Protein AF-A0A7J8Z667-F1 (afdb_monomer)

Mean predicted aligned error: 9.24 Å

Foldseek 3Di:
DPQDPLQVVCCVPVVDGDPDDPRNDDDVVVCCVRPVDPPVPVPPPPPD

Secondary structure (DSSP, 8-state):
-----HHHHHHHHHS---S--BTTB--HHHHHHH-----S-S------

Sequence (48 aa):
MTSANWTATCEQLLGKVPNKFRGSQIEMGWLEDNFKTIEASASDVEKE

Structure (mmCIF, N/CA/C/O backbone):
data_AF-A0A7J8Z667-F1
#
_entry.id   AF-A0A7J8Z667-F1
#
loop_
_atom_sit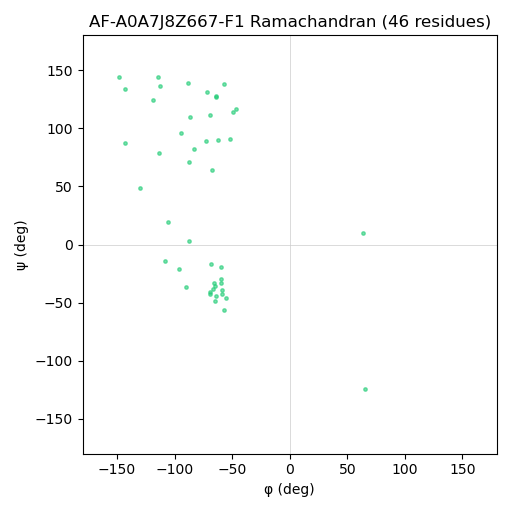e.group_PDB
_atom_site.id
_atom_site.type_symbol
_atom_site.label_atom_id
_atom_site.label_alt_id
_atom_site.label_comp_id
_atom_site.label_asym_id
_atom_site.label_entity_id
_atom_site.label_seq_id
_atom_site.pdbx_PDB_ins_code
_atom_site.Cartn_x
_atom_site.Cartn_y
_atom_site.Cartn_z
_atom_site.occupancy
_atom_site.B_iso_or_equiv
_atom_site.auth_seq_id
_atom_site.auth_comp_id
_atom_site.auth_asym_id
_atom_site.auth_atom_id
_atom_site.pdbx_PDB_model_num
ATOM 1 N N . MET A 1 1 ? 21.510 1.322 -13.335 1.00 46.09 1 MET A N 1
ATOM 2 C CA . MET A 1 1 ? 20.638 1.325 -12.143 1.00 46.09 1 MET A CA 1
ATOM 3 C C . MET A 1 1 ? 19.359 0.610 -12.518 1.00 46.09 1 MET A C 1
ATOM 5 O O . MET A 1 1 ? 18.628 1.110 -13.360 1.00 46.09 1 MET A O 1
ATOM 9 N N . THR A 1 2 ? 19.129 -0.583 -11.983 1.00 58.31 2 THR A N 1
ATOM 10 C CA . THR A 1 2 ? 17.840 -1.269 -12.095 1.00 58.31 2 THR A CA 1
ATOM 11 C C . THR A 1 2 ? 16.843 -0.492 -11.244 1.00 58.31 2 THR A C 1
ATOM 13 O O . THR A 1 2 ? 16.992 -0.422 -10.026 1.00 58.31 2 THR A O 1
ATOM 16 N N . SER A 1 3 ? 15.874 0.168 -11.876 1.00 69.69 3 SER A N 1
ATOM 17 C CA . SER A 1 3 ? 14.745 0.741 -11.152 1.00 69.69 3 SER A CA 1
ATOM 18 C C . SER A 1 3 ? 13.955 -0.409 -10.530 1.00 69.69 3 SER 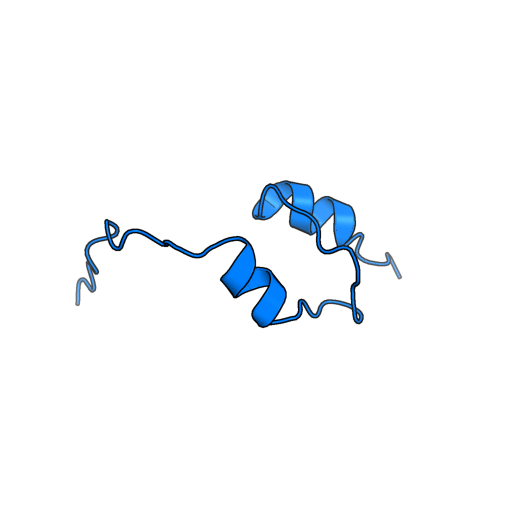A C 1
ATOM 20 O O . SER A 1 3 ? 13.606 -1.374 -11.210 1.00 69.69 3 SER A O 1
ATOM 22 N N . ALA A 1 4 ? 13.713 -0.340 -9.223 1.00 78.88 4 ALA A N 1
ATOM 23 C CA . ALA A 1 4 ? 12.877 -1.323 -8.554 1.00 78.88 4 ALA A CA 1
ATOM 24 C C . ALA A 1 4 ? 11.447 -1.233 -9.109 1.00 78.88 4 ALA A C 1
ATOM 26 O O . ALA A 1 4 ? 10.858 -0.151 -9.173 1.00 78.88 4 ALA A O 1
ATOM 27 N N . ASN A 1 5 ? 10.898 -2.371 -9.534 1.00 91.06 5 ASN A N 1
ATOM 28 C CA . ASN A 1 5 ? 9.519 -2.464 -9.997 1.00 91.06 5 ASN A CA 1
ATOM 29 C C . ASN A 1 5 ? 8.591 -2.631 -8.786 1.00 91.06 5 ASN A C 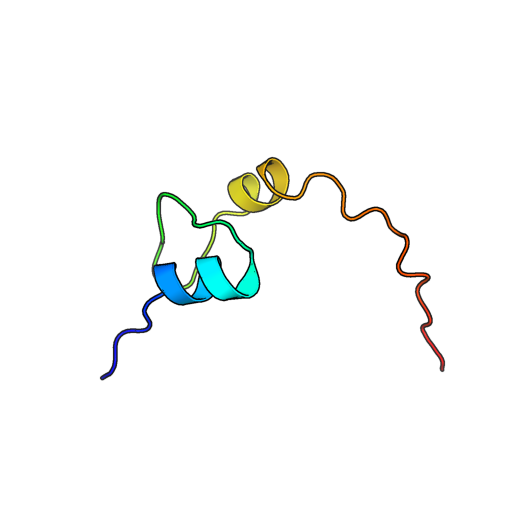1
ATOM 31 O O . ASN A 1 5 ? 8.200 -3.7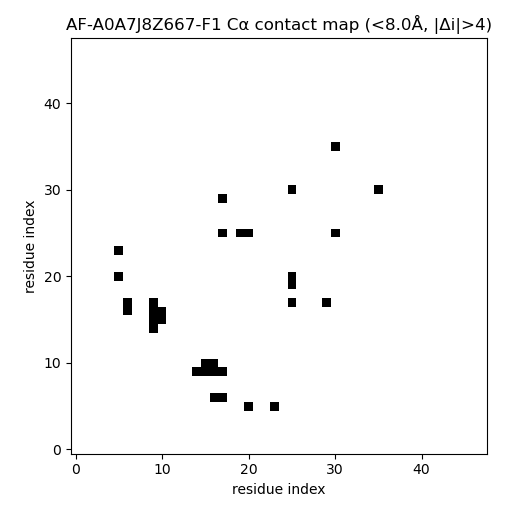44 -8.439 1.00 91.06 5 ASN A O 1
ATOM 35 N N . TRP A 1 6 ? 8.261 -1.512 -8.136 1.00 90.38 6 TRP A N 1
ATOM 36 C CA . TRP A 1 6 ? 7.446 -1.499 -6.917 1.00 90.38 6 TRP A CA 1
ATOM 37 C C . TRP A 1 6 ? 6.053 -2.102 -7.108 1.00 90.38 6 TRP A C 1
ATOM 39 O O . TRP A 1 6 ? 5.540 -2.727 -6.183 1.00 90.38 6 TRP A O 1
ATOM 49 N N . THR A 1 7 ? 5.488 -2.009 -8.315 1.00 92.12 7 THR A N 1
ATOM 50 C CA . THR A 1 7 ? 4.253 -2.705 -8.699 1.00 92.12 7 THR A CA 1
ATOM 51 C C . THR A 1 7 ? 4.403 -4.214 -8.512 1.00 92.12 7 THR A C 1
ATOM 53 O O . THR A 1 7 ? 3.646 -4.819 -7.760 1.00 92.12 7 THR A O 1
ATOM 56 N N . ALA A 1 8 ? 5.415 -4.819 -9.143 1.00 93.50 8 ALA A N 1
ATOM 57 C CA . ALA A 1 8 ? 5.643 -6.261 -9.064 1.00 93.50 8 ALA A CA 1
ATOM 58 C C . ALA A 1 8 ? 6.006 -6.715 -7.644 1.00 93.50 8 ALA A C 1
ATOM 60 O O . ALA A 1 8 ? 5.597 -7.793 -7.222 1.00 93.50 8 ALA A O 1
ATOM 61 N N . THR A 1 9 ? 6.757 -5.897 -6.903 1.00 92.69 9 THR A N 1
ATOM 62 C CA . THR A 1 9 ? 7.094 -6.175 -5.502 1.00 92.69 9 THR A CA 1
ATOM 63 C C . THR A 1 9 ? 5.851 -6.184 -4.610 1.00 92.69 9 THR A C 1
ATOM 65 O O . THR A 1 9 ? 5.699 -7.099 -3.805 1.00 92.69 9 THR A O 1
ATOM 68 N N . CYS A 1 10 ? 4.943 -5.213 -4.758 1.00 93.56 10 CYS A N 1
ATOM 69 C CA . CYS A 1 10 ? 3.714 -5.165 -3.960 1.00 93.56 10 CYS A CA 1
ATOM 70 C C . CYS A 1 10 ? 2.746 -6.291 -4.328 1.00 93.56 10 CYS A C 1
ATOM 72 O O . CYS A 1 10 ? 2.194 -6.918 -3.433 1.00 93.56 10 CYS A O 1
ATOM 74 N N . GLU A 1 11 ? 2.596 -6.604 -5.617 1.00 94.56 11 GLU A N 1
ATOM 75 C CA . GLU A 1 11 ? 1.794 -7.749 -6.061 1.00 94.56 11 GLU A CA 1
ATOM 76 C C . GLU A 1 11 ? 2.283 -9.049 -5.401 1.00 94.56 11 GLU A C 1
ATOM 78 O O . GLU A 1 11 ? 1.489 -9.806 -4.854 1.00 94.56 11 GLU A O 1
ATOM 83 N N . GLN A 1 12 ? 3.603 -9.274 -5.374 1.00 95.25 12 GLN A N 1
ATOM 84 C CA . GLN A 1 12 ? 4.194 -10.482 -4.790 1.00 95.25 12 GLN A CA 1
ATOM 85 C C . GLN A 1 12 ? 4.079 -10.553 -3.264 1.00 95.25 12 GLN A C 1
ATOM 87 O O . GLN A 1 12 ? 3.814 -11.626 -2.730 1.00 95.25 12 GLN A O 1
ATOM 92 N N . LEU A 1 13 ? 4.322 -9.447 -2.554 1.00 92.62 13 LEU A N 1
ATOM 93 C CA . LEU A 1 13 ? 4.404 -9.454 -1.087 1.00 92.62 13 LEU A CA 1
ATOM 94 C C . LEU A 1 13 ? 3.064 -9.195 -0.402 1.00 92.62 13 LEU A C 1
ATOM 96 O O . LEU A 1 13 ? 2.796 -9.744 0.661 1.00 92.62 13 LEU A O 1
ATOM 100 N N . LEU A 1 14 ? 2.247 -8.324 -0.988 1.00 91.81 14 LEU A N 1
ATOM 101 C CA . LEU A 1 14 ? 1.014 -7.827 -0.385 1.00 91.81 14 LEU A CA 1
ATOM 102 C C . LEU A 1 14 ? -0.238 -8.389 -1.071 1.00 91.81 14 LEU A C 1
ATOM 104 O O . LEU A 1 14 ? -1.338 -8.218 -0.547 1.00 91.81 14 LEU A O 1
ATOM 108 N N . GLY A 1 15 ? -0.100 -8.998 -2.259 1.00 94.31 15 GLY A N 1
ATOM 109 C CA . GLY A 1 15 ? -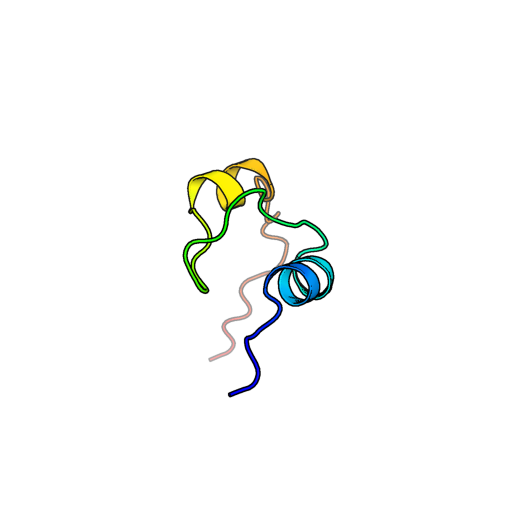1.229 -9.440 -3.091 1.00 94.31 15 GLY A CA 1
ATOM 110 C C . GLY A 1 15 ? -2.114 -8.292 -3.588 1.00 94.31 15 GLY A C 1
ATOM 111 O O . GLY A 1 15 ? -3.223 -8.516 -4.068 1.00 94.31 15 GLY A O 1
ATOM 112 N N . LYS A 1 16 ? -1.660 -7.049 -3.399 1.00 94.00 16 LYS A N 1
ATOM 113 C CA . LYS A 1 16 ? -2.374 -5.813 -3.707 1.00 94.00 16 LYS A CA 1
ATOM 114 C C . LYS A 1 16 ? -1.369 -4.739 -4.094 1.00 94.00 16 LYS A C 1
ATOM 116 O O . LYS A 1 16 ? -0.297 -4.637 -3.499 1.00 94.00 16 LYS A O 1
ATOM 121 N N . VAL A 1 17 ? -1.748 -3.890 -5.043 1.00 94.56 17 VAL A N 1
ATOM 122 C CA . VAL A 1 17 ? -0.875 -2.841 -5.579 1.00 94.56 17 VAL A CA 1
ATOM 123 C C . VAL A 1 17 ? -1.483 -1.459 -5.328 1.00 94.56 17 VAL A C 1
ATOM 125 O O . VAL A 1 17 ? -2.616 -1.208 -5.751 1.00 94.56 17 VAL A O 1
ATOM 128 N N . PRO A 1 18 ? -0.752 -0.536 -4.675 1.00 93.56 18 PRO A N 1
ATOM 129 C CA . PRO A 1 18 ? -1.145 0.865 -4.593 1.00 93.56 18 PRO A CA 1
ATOM 130 C C . PRO A 1 18 ? -1.315 1.496 -5.977 1.00 93.56 18 PRO A C 1
ATOM 132 O O . PRO A 1 18 ? -0.486 1.327 -6.868 1.00 93.56 18 PRO A O 1
ATOM 135 N N . ASN A 1 19 ? -2.361 2.302 -6.146 1.00 90.25 19 A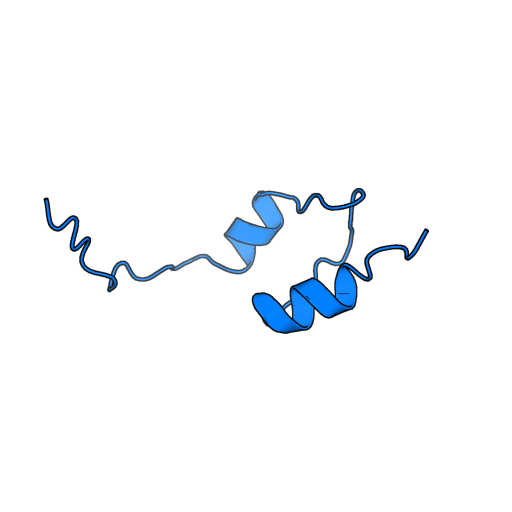SN A N 1
ATOM 136 C CA . ASN A 1 19 ? -2.587 3.068 -7.378 1.00 90.25 19 ASN A CA 1
ATOM 137 C C . ASN A 1 19 ? -1.548 4.187 -7.592 1.00 90.25 19 ASN A C 1
ATOM 139 O O . ASN A 1 19 ? -1.426 4.717 -8.697 1.00 90.25 19 ASN A O 1
ATOM 143 N N . LYS A 1 20 ? -0.813 4.563 -6.541 1.00 87.81 20 LYS A N 1
ATOM 144 C CA . LYS A 1 20 ? 0.208 5.603 -6.566 1.00 87.81 20 LYS A CA 1
ATOM 145 C C . LYS A 1 20 ? 1.384 5.221 -5.676 1.00 87.81 20 LYS A C 1
ATOM 147 O 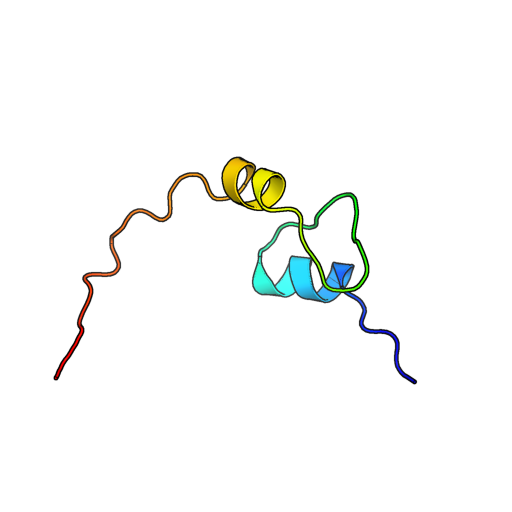O . LYS A 1 20 ? 1.207 4.860 -4.518 1.00 87.81 20 LYS A O 1
ATOM 152 N N . PHE A 1 21 ? 2.585 5.402 -6.215 1.00 86.06 21 PHE A N 1
ATOM 153 C CA . PHE A 1 21 ? 3.842 5.274 -5.487 1.00 86.06 21 PHE A CA 1
ATOM 154 C C . PHE A 1 21 ? 4.542 6.629 -5.400 1.00 86.06 21 PHE A C 1
ATOM 156 O O . PHE A 1 21 ? 4.525 7.413 -6.353 1.00 86.06 21 PHE A O 1
ATOM 163 N N . ARG A 1 22 ? 5.208 6.896 -4.273 1.00 87.00 22 ARG A N 1
ATOM 164 C CA . ARG A 1 22 ? 6.178 7.995 -4.140 1.00 87.00 22 ARG A CA 1
ATOM 165 C C . ARG A 1 22 ? 7.564 7.392 -3.937 1.00 87.00 22 ARG A C 1
ATOM 167 O O . ARG A 1 22 ? 8.050 7.266 -2.818 1.00 87.00 22 ARG A O 1
ATOM 174 N N . GLY A 1 23 ? 8.174 6.934 -5.030 1.00 85.75 23 GLY A N 1
ATOM 175 C CA . GLY A 1 23 ? 9.363 6.084 -4.948 1.00 85.75 23 GLY A CA 1
ATOM 176 C C . GLY A 1 23 ? 9.014 4.741 -4.303 1.00 85.75 23 GLY A C 1
ATOM 177 O O . GLY A 1 23 ? 8.103 4.070 -4.772 1.00 85.75 23 GLY A O 1
ATOM 178 N N . SER A 1 24 ? 9.714 4.372 -3.229 1.00 86.94 24 SER A N 1
ATOM 179 C CA . SER A 1 24 ? 9.464 3.147 -2.452 1.00 86.94 24 SER A CA 1
ATOM 180 C C . SER A 1 24 ? 8.430 3.314 -1.330 1.00 86.94 24 SER A C 1
ATOM 182 O O . SER A 1 24 ? 8.228 2.392 -0.545 1.00 86.94 24 SER A O 1
ATOM 184 N N . GLN A 1 25 ? 7.817 4.494 -1.200 1.00 91.38 25 GLN A N 1
ATOM 185 C CA . GLN A 1 25 ? 6.869 4.787 -0.126 1.00 91.38 25 GLN A CA 1
ATOM 186 C C . GLN A 1 25 ? 5.440 4.400 -0.516 1.00 91.38 25 GLN A C 1
ATOM 188 O O . GLN A 1 25 ? 4.990 4.685 -1.631 1.00 91.38 25 GLN A O 1
ATOM 193 N N . ILE A 1 26 ? 4.725 3.820 0.450 1.00 91.06 26 ILE A N 1
ATOM 194 C CA . ILE A 1 26 ? 3.293 3.512 0.400 1.00 91.06 26 ILE A CA 1
ATOM 195 C C . ILE A 1 26 ? 2.591 4.416 1.420 1.00 91.06 26 ILE A C 1
ATOM 197 O O . ILE A 1 26 ? 3.095 4.613 2.526 1.00 91.06 26 ILE A O 1
ATOM 201 N N . GLU A 1 27 ? 1.453 5.002 1.046 1.00 92.50 27 GLU A N 1
ATOM 202 C CA . GLU A 1 27 ? 0.678 5.861 1.948 1.00 92.50 27 GLU A CA 1
ATOM 203 C C . GLU A 1 27 ? 0.001 5.010 3.040 1.00 92.50 27 GLU A C 1
ATOM 205 O O . GLU A 1 27 ? -0.646 4.009 2.735 1.00 92.50 27 GLU A O 1
ATOM 210 N N . MET A 1 28 ? 0.133 5.407 4.313 1.00 90.31 28 MET A N 1
ATOM 211 C CA . MET A 1 28 ? -0.374 4.619 5.449 1.00 90.31 28 MET A CA 1
ATOM 212 C C . MET A 1 28 ? -1.888 4.377 5.373 1.00 90.31 28 MET A C 1
ATOM 214 O O . MET A 1 28 ? -2.336 3.262 5.612 1.00 90.31 28 MET A O 1
ATOM 218 N N . GLY A 1 29 ? -2.666 5.373 4.936 1.00 91.31 29 GLY A N 1
ATOM 219 C CA . GLY A 1 29 ? -4.113 5.207 4.752 1.00 91.31 29 GLY A CA 1
ATOM 220 C C . GLY A 1 29 ? -4.468 4.103 3.748 1.00 91.31 29 GLY A C 1
ATOM 221 O O . GLY A 1 29 ? -5.427 3.370 3.955 1.00 91.31 29 GLY A O 1
ATOM 222 N N . TRP A 1 30 ? -3.647 3.895 2.709 1.00 93.00 30 TRP A N 1
ATOM 223 C CA . TRP A 1 30 ? -3.850 2.776 1.785 1.00 93.00 30 TRP A CA 1
ATOM 224 C C . TRP A 1 30 ? -3.629 1.426 2.477 1.00 93.00 30 TRP A C 1
ATOM 226 O O . TRP A 1 30 ? -4.364 0.477 2.205 1.00 93.00 30 TRP A O 1
ATOM 236 N N . LEU A 1 31 ? -2.641 1.332 3.374 1.00 90.81 31 LEU A N 1
ATOM 237 C CA . LEU A 1 31 ? -2.408 0.123 4.167 1.00 90.81 31 LEU A CA 1
ATOM 238 C C . LEU A 1 31 ? -3.585 -0.138 5.114 1.00 90.81 31 LEU A C 1
ATOM 240 O O . LEU A 1 31 ? -4.122 -1.241 5.115 1.00 90.81 31 LEU A O 1
ATOM 244 N N . GLU A 1 32 ? -4.030 0.874 5.856 1.00 89.88 32 GLU A N 1
ATOM 245 C CA . GLU A 1 32 ? -5.168 0.768 6.779 1.00 89.88 32 GLU A CA 1
ATOM 246 C C . GLU A 1 32 ? -6.450 0.337 6.058 1.00 89.88 32 GLU A C 1
ATOM 248 O O . GLU A 1 32 ? -7.152 -0.558 6.523 1.00 89.88 32 GLU A O 1
ATOM 253 N N . ASP A 1 33 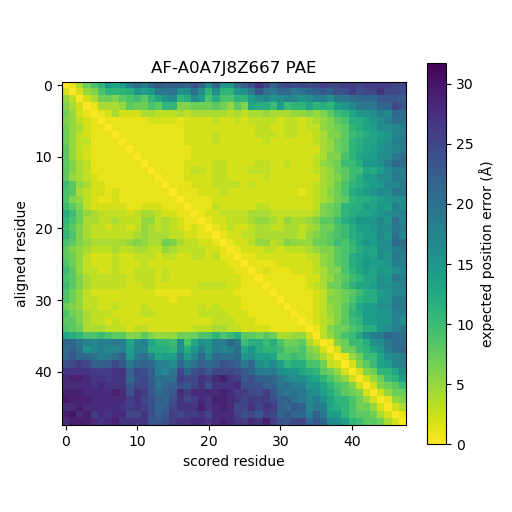? -6.726 0.890 4.875 1.00 90.75 33 ASP A N 1
ATOM 254 C CA . ASP A 1 33 ? -7.897 0.523 4.079 1.00 90.75 33 ASP A CA 1
ATOM 255 C C . ASP A 1 33 ? -7.855 -0.920 3.565 1.00 90.75 33 ASP A C 1
ATOM 257 O O . ASP A 1 33 ? -8.899 -1.568 3.431 1.00 90.75 33 ASP A O 1
ATOM 261 N N . ASN A 1 34 ? -6.661 -1.436 3.269 1.00 91.19 34 ASN A N 1
ATOM 262 C CA . ASN A 1 34 ? -6.483 -2.745 2.648 1.00 91.19 34 ASN A CA 1
ATOM 263 C C . ASN A 1 34 ? -6.202 -3.882 3.631 1.00 91.19 34 ASN A C 1
ATOM 265 O O . ASN A 1 34 ? -6.459 -5.033 3.262 1.00 91.19 34 ASN A O 1
ATOM 269 N N . PHE A 1 35 ? -5.719 -3.561 4.834 1.00 89.62 35 PHE A N 1
ATOM 270 C CA . PHE A 1 35 ? -5.269 -4.492 5.872 1.00 89.62 35 PHE A CA 1
ATOM 271 C C . PHE A 1 35 ? -5.907 -4.165 7.235 1.00 89.62 35 PHE A C 1
ATOM 273 O O . PHE A 1 35 ? -5.234 -4.103 8.259 1.00 89.62 35 PHE A O 1
ATOM 280 N N . LYS A 1 36 ? -7.234 -3.975 7.248 1.00 78.00 36 LYS A N 1
ATOM 281 C CA . LYS A 1 36 ? -8.038 -3.582 8.429 1.00 78.00 36 LYS A CA 1
ATOM 282 C C . LYS A 1 36 ? -7.980 -4.550 9.607 1.00 78.00 36 LYS A C 1
ATOM 284 O O . LYS A 1 36 ? -8.347 -4.189 10.722 1.00 78.00 36 LYS A O 1
ATOM 289 N N . THR A 1 37 ? -7.583 -5.788 9.354 1.00 67.44 37 THR A N 1
ATOM 290 C CA . THR A 1 37 ? -7.595 -6.844 10.356 1.00 67.44 37 THR A CA 1
ATOM 291 C C . THR A 1 37 ? -6.370 -7.706 10.123 1.00 67.44 37 THR A C 1
ATOM 293 O O . THR A 1 37 ? -6.410 -8.705 9.411 1.00 67.44 37 THR A O 1
ATOM 296 N N . ILE A 1 38 ? -5.252 -7.314 10.728 1.00 63.78 38 ILE A N 1
ATOM 297 C CA . ILE A 1 38 ? -4.348 -8.341 11.231 1.00 63.78 38 ILE A CA 1
ATOM 298 C C . ILE A 1 38 ? -5.099 -8.877 12.446 1.00 63.78 38 ILE A C 1
ATOM 300 O O . ILE A 1 38 ? -5.016 -8.301 13.527 1.00 63.78 38 ILE A O 1
ATOM 304 N N . GLU A 1 39 ? -5.950 -9.891 12.243 1.00 59.47 39 GLU A N 1
ATOM 305 C CA . GLU A 1 39 ? -6.433 -10.698 13.362 1.00 59.47 39 GLU A CA 1
ATOM 306 C C . GLU A 1 39 ? -5.166 -11.061 14.130 1.00 59.47 39 GLU A C 1
ATOM 308 O O . GLU A 1 39 ? -4.289 -11.723 13.566 1.00 59.47 39 GLU A O 1
ATOM 313 N N . ALA A 1 40 ? -5.028 -10.563 15.358 1.00 56.78 40 ALA A N 1
ATOM 314 C CA . ALA A 1 40 ? -3.934 -10.897 16.257 1.00 56.78 40 ALA A CA 1
ATOM 315 C C . ALA A 1 40 ? -4.081 -12.370 16.676 1.00 56.78 40 ALA A C 1
ATOM 317 O O . ALA A 1 40 ? -4.364 -12.712 17.815 1.00 56.78 40 ALA A O 1
ATOM 318 N N . SER A 1 41 ? -3.963 -13.259 15.698 1.00 57.16 41 SER A N 1
ATOM 319 C CA . SER A 1 41 ? -3.787 -14.693 15.833 1.00 57.16 41 SER A CA 1
ATOM 320 C C . SER A 1 41 ? -2.342 -15.062 15.496 1.00 57.16 41 SER A C 1
ATOM 322 O O . SER A 1 41 ? -2.024 -16.212 15.233 1.00 57.16 41 SER A O 1
ATOM 324 N N . ALA A 1 42 ? -1.432 -14.092 15.535 1.00 56.06 42 ALA A N 1
ATOM 325 C CA . ALA A 1 42 ? -0.073 -14.367 15.942 1.00 56.06 42 ALA A CA 1
ATOM 326 C C . ALA A 1 42 ? -0.042 -14.041 17.430 1.00 56.06 42 ALA A C 1
ATOM 328 O O . ALA A 1 42 ? 0.056 -12.879 17.807 1.00 56.06 42 ALA A O 1
ATOM 329 N N . SER A 1 43 ? -0.220 -15.058 18.275 1.00 53.78 43 SER A N 1
ATOM 330 C CA . SER A 1 43 ? 0.252 -14.962 19.649 1.00 53.78 43 SER A CA 1
ATOM 331 C C . SER A 1 43 ? 1.674 -14.422 19.578 1.00 53.78 43 SER A C 1
ATOM 333 O O . SER A 1 43 ? 2.523 -15.067 18.959 1.00 53.78 43 SER A O 1
ATOM 335 N N . ASP A 1 44 ? 1.900 -13.241 20.146 1.00 56.38 44 ASP A N 1
ATOM 336 C CA . ASP A 1 44 ? 3.224 -12.756 20.500 1.00 56.38 44 ASP A CA 1
ATOM 337 C C . ASP A 1 44 ? 3.901 -13.848 21.330 1.00 56.38 44 ASP A C 1
ATOM 339 O O . ASP A 1 44 ? 3.751 -13.945 22.545 1.00 56.38 44 ASP A O 1
ATOM 343 N N . VAL A 1 45 ? 4.612 -14.745 20.652 1.00 57.38 45 VAL A N 1
ATOM 344 C CA . VAL A 1 45 ? 5.669 -15.529 21.266 1.00 57.38 45 VAL A CA 1
ATOM 345 C C . VAL A 1 45 ? 6.911 -14.665 21.126 1.00 57.38 45 VAL A C 1
ATOM 347 O O . VAL A 1 45 ? 7.816 -14.951 20.344 1.00 57.38 45 VAL A O 1
ATOM 350 N N . GLU A 1 46 ? 6.936 -13.580 21.899 1.00 59.94 46 GLU A N 1
ATOM 351 C CA . GLU A 1 46 ? 8.183 -13.097 22.471 1.00 59.94 46 GLU A CA 1
ATOM 352 C C . GLU A 1 46 ? 8.672 -14.227 23.386 1.00 59.94 46 GLU A C 1
ATOM 354 O O . GLU A 1 46 ? 8.261 -14.358 24.537 1.00 59.94 46 GLU A O 1
ATOM 359 N N . LYS A 1 47 ? 9.465 -15.147 22.830 1.00 51.53 47 LYS A N 1
ATOM 360 C CA . LYS A 1 47 ? 10.286 -16.032 23.649 1.00 51.53 47 LYS A CA 1
ATOM 361 C C . LYS A 1 47 ? 11.588 -15.297 23.922 1.00 51.53 47 LYS A C 1
ATOM 363 O O . LYS A 1 47 ? 12.370 -15.083 22.996 1.00 51.53 47 LYS A O 1
ATOM 368 N N . GLU A 1 48 ? 11.720 -14.899 25.184 1.00 52.19 48 GLU A N 1
ATOM 369 C CA . GLU A 1 48 ? 12.947 -14.458 25.857 1.00 52.19 48 GLU A CA 1
ATOM 370 C C . GLU A 1 48 ? 14.169 -15.331 25.529 1.00 52.19 48 GLU A C 1
ATOM 372 O O . GLU A 1 48 ? 14.006 -16.568 25.363 1.00 52.19 48 GLU A O 1
#

Organism: NCBI:txid34288

Nearest PDB structures (foldseek):
  7b0g-assembly1_A  TM=3.531E-01  e=2.766E+00  Thermococcus gorgonarius
  7b08-assembly1_A  TM=3.541E-01  e=3.234E+00  Thermococcus gorgonarius
  7b07-assembly1_A  TM=3.538E-01  e=4.784E+00  Thermococcus gorgonarius

Radius of gyration: 14.3 Å; Cα contacts (8 Å, |Δi|>4): 16; chains: 1; bounding box: 29×24×38 Å

Solvent-accessible surface area (backbone atoms only — not comparable to full-atom values): 3380 Å² total; per-residue (Å²): 133,86,76,80,58,61,59,62,50,28,41,72,77,66,74,48,63,75,97,65,67,65,80,94,45,73,61,64,69,62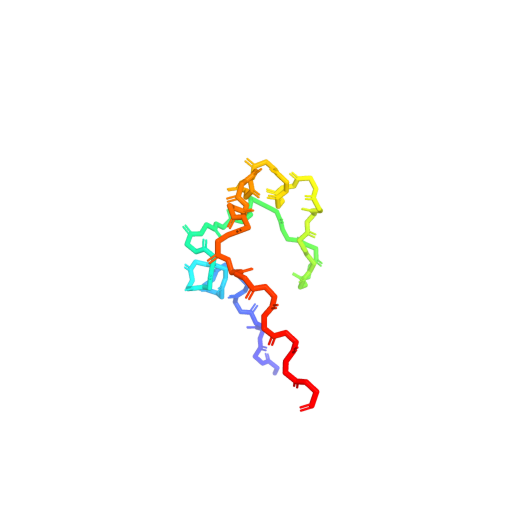,49,51,74,74,54,77,68,75,70,81,76,65,74,83,75,81,74,129

pLDDT: mean 80.26, std 15.87, range [46.09, 95.25]